Protein AF-A0A7W3WIR8-F1 (afdb_monomer_lite)

pLDDT: mean 95.12, std 5.31, range [66.69, 98.5]

Organism: NCBI:txid2213162

Secondary structure (DSSP, 8-state):
--HHHHHHHHTS-HHHHHHHHHTTSS-EEEETTEEEE-HHHHHHHHHHTSPPPPP---SHHHHHHTT-EEEEETTEEEEEE-GGGGSSEEEEE-TTS-EEEEEETTEE--HHHHHHHHTTEEEEEEETTTTEEEEEE-S---SSS-HHHHHHHHHHHHHHHHHT-

Foldseek 3Di:
DWLVVLCVVLVHDSVVVVVCCVVVQWDWDQDPNTTDTDPVSSVVSSVVPDPDQDDQQLAPVLLVVLPWDWDDDDNWTKTWDPLCQQAQWDFDADPVRQTPWIDHPNHTDDSVLSVLLVQQWPTWMQTRVVSDIDTDGGDGAHPVDGSVRSVVSSVVSSSVSSSVD

Sequence (165 aa):
MNTTLAAAKARRTVATIRHWCRLGAVAATKTGGRWVIDEASLNYRISLDKPAPKPVIYSTETMTAIGGNRWTKAGKDRVYLDWTAFVPLEISRYNTGNIASAAWNGEAIANRQAGLLLGSIDKVYFDAHTGKLHARFGYSESRVATRDEVWQTVVAGVRAAIAAL

Radius of gyration: 24.2 Å; chains: 1; bounding box: 41×30×73 Å

Structure (mmCIF, N/CA/C/O backbone):
data_AF-A0A7W3WIR8-F1
#
_entry.id   AF-A0A7W3WIR8-F1
#
loop_
_atom_site.group_PDB
_atom_site.id
_atom_site.type_symbol
_atom_site.label_atom_id
_atom_site.label_alt_id
_atom_site.label_comp_id
_atom_site.label_asym_id
_atom_site.label_entity_id
_atom_site.label_seq_id
_atom_site.pdbx_PDB_ins_code
_atom_site.Cartn_x
_atom_site.Cartn_y
_atom_site.Cartn_z
_atom_site.occupancy
_atom_site.B_iso_or_equiv
_atom_site.auth_seq_id
_atom_site.auth_comp_id
_atom_site.auth_asym_id
_atom_site.auth_atom_id
_atom_site.pdbx_PDB_model_num
ATOM 1 N N . MET A 1 1 ? -1.615 -8.635 35.099 1.00 93.31 1 MET A N 1
ATOM 2 C CA . MET A 1 1 ? -1.091 -7.242 35.147 1.00 93.31 1 MET A CA 1
ATOM 3 C C . MET A 1 1 ? -1.976 -6.326 36.002 1.00 93.31 1 MET A C 1
ATOM 5 O O . MET A 1 1 ? -3.116 -6.684 36.263 1.00 93.31 1 MET A O 1
ATOM 9 N N . ASN A 1 2 ? -1.485 -5.163 36.459 1.00 95.50 2 ASN A N 1
ATOM 10 C CA . ASN A 1 2 ? -2.294 -4.193 37.225 1.00 95.50 2 ASN A CA 1
ATOM 11 C C . ASN A 1 2 ? -3.091 -3.237 36.305 1.00 95.50 2 ASN A C 1
ATOM 13 O O . ASN A 1 2 ? -2.842 -3.171 35.101 1.00 95.50 2 ASN A O 1
ATOM 17 N N . THR A 1 3 ? -4.036 -2.471 36.865 1.00 95.75 3 THR A N 1
ATOM 18 C CA . THR A 1 3 ? -4.918 -1.579 36.082 1.00 95.75 3 THR A CA 1
ATOM 19 C C . THR A 1 3 ? -4.190 -0.459 35.344 1.00 95.75 3 THR A C 1
ATOM 21 O O . THR A 1 3 ? -4.672 -0.023 34.305 1.00 95.75 3 THR A O 1
ATOM 24 N N . THR A 1 4 ? -3.059 0.022 35.867 1.00 96.81 4 THR A N 1
ATOM 25 C CA . THR A 1 4 ? -2.279 1.106 35.248 1.00 96.81 4 THR A CA 1
ATOM 26 C C . THR A 1 4 ? -1.554 0.604 34.003 1.00 96.81 4 THR A C 1
ATOM 28 O O . THR A 1 4 ? -1.638 1.228 32.949 1.00 96.81 4 THR A O 1
ATOM 31 N N . LEU A 1 5 ? -0.922 -0.569 34.093 1.00 97.31 5 LEU A N 1
ATOM 32 C CA . LEU A 1 5 ? -0.282 -1.228 32.952 1.00 97.31 5 LEU A CA 1
ATOM 33 C C . LEU A 1 5 ? -1.308 -1.624 31.886 1.00 97.31 5 LEU A C 1
ATOM 35 O O . LEU A 1 5 ? -1.085 -1.387 30.703 1.00 97.31 5 LEU A O 1
ATOM 39 N N . ALA A 1 6 ? -2.461 -2.155 32.298 1.00 96.31 6 ALA A N 1
ATOM 40 C CA . ALA A 1 6 ? -3.544 -2.488 31.376 1.00 96.31 6 ALA A CA 1
ATOM 41 C C . ALA A 1 6 ? -4.095 -1.253 30.646 1.00 96.31 6 ALA A C 1
ATOM 43 O O . ALA A 1 6 ? -4.351 -1.309 29.446 1.00 96.31 6 ALA A O 1
ATOM 44 N N . ALA A 1 7 ? -4.245 -0.130 31.357 1.00 96.69 7 ALA A N 1
ATOM 45 C CA . ALA A 1 7 ? -4.687 1.139 30.786 1.00 96.69 7 ALA A CA 1
ATOM 46 C C . ALA A 1 7 ? -3.694 1.662 29.737 1.00 96.69 7 ALA A C 1
ATOM 48 O O . ALA A 1 7 ? -4.101 2.002 28.624 1.00 96.69 7 ALA A O 1
ATOM 49 N N . ALA A 1 8 ? -2.396 1.642 30.057 1.00 96.56 8 ALA A N 1
ATOM 50 C CA . ALA A 1 8 ? -1.337 2.007 29.121 1.00 96.56 8 ALA A CA 1
ATOM 51 C C . ALA A 1 8 ? -1.336 1.094 27.882 1.00 96.56 8 ALA A C 1
ATOM 53 O O . ALA A 1 8 ? -1.344 1.588 26.755 1.00 96.56 8 ALA A O 1
ATOM 54 N N . LYS A 1 9 ? -1.421 -0.230 28.079 1.00 95.50 9 LYS A N 1
ATOM 55 C CA . LYS A 1 9 ? -1.442 -1.219 26.991 1.00 95.50 9 LYS A CA 1
ATOM 56 C C . LYS A 1 9 ? -2.642 -1.042 26.058 1.00 95.50 9 LYS A C 1
ATOM 58 O O . LYS A 1 9 ? -2.488 -1.085 24.843 1.00 95.50 9 LYS A O 1
ATOM 63 N N . ALA A 1 10 ? -3.827 -0.811 26.619 1.00 93.62 10 ALA A N 1
ATOM 64 C CA . ALA A 1 10 ? -5.055 -0.632 25.850 1.00 93.62 10 ALA A CA 1
ATOM 65 C C . ALA A 1 10 ? -5.217 0.780 25.259 1.00 93.62 10 ALA A C 1
ATOM 67 O O . ALA A 1 10 ? -6.157 1.003 24.499 1.00 93.62 10 ALA A O 1
ATOM 68 N N . ARG A 1 11 ? -4.356 1.747 25.622 1.00 94.19 11 ARG A N 1
ATOM 69 C CA . ARG A 1 11 ? -4.559 3.186 25.354 1.00 94.19 11 ARG A CA 1
ATOM 70 C C . ARG A 1 11 ? -5.950 3.656 25.812 1.00 94.19 11 ARG A C 1
ATOM 72 O O . ARG A 1 11 ? -6.690 4.321 25.083 1.00 94.19 11 ARG A O 1
ATOM 79 N N . ARG A 1 12 ? -6.335 3.256 27.027 1.00 94.69 12 ARG A N 1
ATOM 80 C CA . ARG A 1 12 ? -7.623 3.578 27.666 1.00 94.69 12 ARG A CA 1
ATOM 81 C C . ARG A 1 12 ? -7.405 4.105 29.076 1.00 94.69 12 ARG A C 1
ATOM 83 O O . ARG A 1 12 ? -6.331 3.969 29.649 1.00 94.69 12 ARG A O 1
ATOM 90 N N . THR A 1 13 ? -8.448 4.684 29.662 1.00 97.25 13 THR A N 1
ATOM 91 C CA . THR A 1 13 ? -8.391 5.137 31.055 1.00 97.25 13 THR A CA 1
ATOM 92 C C . THR A 1 13 ? -8.457 3.957 32.026 1.00 97.25 13 THR A C 1
ATOM 94 O O . THR A 1 13 ? -9.072 2.923 31.750 1.00 97.25 13 THR A O 1
ATOM 97 N N . VAL A 1 14 ? -7.905 4.138 33.227 1.00 96.88 14 VAL A N 1
ATOM 98 C CA . VAL A 1 14 ? -8.041 3.169 34.329 1.00 96.88 14 VAL A CA 1
ATOM 99 C C . VAL A 1 14 ? -9.516 2.902 34.667 1.00 96.88 14 VAL A C 1
ATOM 101 O O . VAL A 1 14 ? -9.875 1.778 35.022 1.00 96.88 14 VAL A O 1
ATOM 104 N N . ALA A 1 15 ? -10.387 3.907 34.537 1.00 97.38 15 ALA A N 1
ATOM 105 C CA . ALA A 1 15 ? -11.821 3.756 34.768 1.00 97.38 15 ALA A CA 1
ATOM 106 C C . ALA A 1 15 ? -12.467 2.796 33.756 1.00 97.38 15 ALA A C 1
ATOM 108 O O . ALA A 1 15 ? -13.224 1.914 34.165 1.00 97.38 15 ALA A O 1
ATOM 109 N N . THR A 1 16 ? -12.105 2.903 32.474 1.00 96.44 16 THR A N 1
ATOM 110 C CA . THR A 1 16 ? -12.546 1.988 31.409 1.00 96.44 16 THR A CA 1
ATOM 111 C C . THR A 1 16 ? -12.121 0.552 31.703 1.00 96.44 16 THR A C 1
ATOM 113 O O . THR A 1 16 ? -12.951 -0.352 31.672 1.00 96.44 16 THR A O 1
ATOM 116 N N . ILE A 1 17 ? -10.858 0.341 32.085 1.00 97.00 17 ILE A N 1
ATOM 117 C CA . ILE A 1 17 ? -10.353 -0.993 32.441 1.00 97.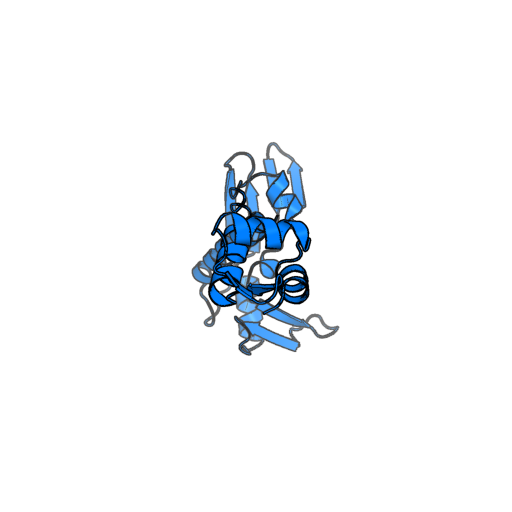00 17 ILE A CA 1
ATOM 118 C C . ILE A 1 17 ? -11.125 -1.580 33.629 1.00 97.00 17 ILE A C 1
ATOM 120 O O . ILE A 1 17 ? -11.562 -2.729 33.587 1.00 97.00 17 ILE A O 1
ATOM 124 N N . ARG A 1 18 ? -11.350 -0.787 34.684 1.00 96.69 18 ARG A N 1
ATOM 125 C CA . ARG A 1 18 ? -12.142 -1.217 35.849 1.00 96.69 18 ARG A CA 1
ATOM 126 C C . ARG A 1 18 ? -13.578 -1.551 35.464 1.00 96.69 18 ARG A C 1
ATOM 128 O O . ARG A 1 18 ? -14.143 -2.489 36.012 1.00 96.69 18 ARG A O 1
ATOM 135 N N . HIS A 1 19 ? -14.173 -0.783 34.558 1.00 97.31 19 HIS A N 1
ATOM 136 C CA . HIS A 1 19 ? -15.511 -1.051 34.052 1.00 97.31 19 HIS A CA 1
ATOM 137 C C . HIS A 1 19 ? -15.566 -2.384 33.292 1.00 97.31 19 HIS A C 1
ATOM 139 O O . HIS A 1 19 ? -16.430 -3.200 33.597 1.00 97.31 19 HIS A O 1
ATOM 145 N N . TRP A 1 20 ? -14.591 -2.672 32.423 1.00 96.19 20 TRP A N 1
ATOM 146 C CA . TRP A 1 20 ? -14.489 -3.971 31.746 1.00 96.19 20 TRP A CA 1
ATOM 147 C C . TRP A 1 20 ? -14.328 -5.146 32.713 1.00 96.19 20 TRP A C 1
ATOM 149 O O . TRP A 1 20 ? -14.986 -6.165 32.528 1.00 96.19 20 TRP A O 1
ATOM 159 N N . CYS A 1 21 ? -13.525 -4.991 33.770 1.00 95.88 21 CYS A N 1
ATOM 160 C CA . CYS A 1 21 ? -13.377 -6.023 34.802 1.00 95.88 21 CYS A CA 1
ATOM 161 C C . CYS A 1 21 ? -14.699 -6.274 35.550 1.00 95.88 21 CYS A C 1
ATOM 163 O O . CYS A 1 21 ? -15.042 -7.417 35.826 1.00 95.88 21 CYS A O 1
ATOM 165 N N . ARG A 1 22 ? -15.469 -5.217 35.865 1.00 96.31 22 ARG A N 1
ATOM 166 C CA . ARG A 1 22 ? -16.776 -5.351 36.540 1.00 96.31 22 ARG A CA 1
ATOM 167 C C . ARG A 1 22 ? -17.829 -6.029 35.665 1.00 96.31 22 ARG A C 1
ATOM 169 O O . ARG A 1 22 ? -18.647 -6.766 36.193 1.00 96.31 22 ARG A O 1
ATOM 176 N N . LEU A 1 23 ? -17.814 -5.760 34.361 1.00 95.56 23 LEU A N 1
ATOM 177 C CA . LEU A 1 23 ? -18.736 -6.366 33.397 1.00 95.56 23 LEU A CA 1
ATOM 178 C C . LEU A 1 23 ? -18.358 -7.805 33.010 1.00 95.56 23 LEU A C 1
ATOM 180 O O . LEU A 1 23 ? -19.111 -8.444 32.287 1.00 95.56 23 LEU A O 1
ATOM 184 N N . GLY A 1 24 ? -17.184 -8.299 33.421 1.00 94.81 24 GLY A N 1
ATOM 185 C CA . GLY A 1 24 ? -16.662 -9.591 32.965 1.00 94.81 24 GLY A CA 1
ATOM 186 C C . GLY A 1 24 ? -16.174 -9.590 31.510 1.00 94.81 24 GLY A C 1
ATOM 187 O O . GLY A 1 24 ? -15.887 -10.645 30.959 1.00 94.81 24 GLY A O 1
ATOM 188 N N . ALA A 1 25 ? -16.041 -8.415 30.884 1.00 94.50 25 ALA A N 1
ATOM 189 C CA . ALA A 1 25 ? -15.536 -8.281 29.516 1.00 94.50 25 ALA A CA 1
ATOM 190 C C . ALA A 1 25 ? -14.026 -8.560 29.406 1.00 94.50 25 ALA A C 1
ATOM 192 O O . ALA A 1 25 ? -13.520 -8.830 28.319 1.00 94.50 25 ALA A O 1
ATOM 193 N N . VAL A 1 26 ? -13.306 -8.453 30.526 1.00 96.50 26 VAL A N 1
ATOM 194 C CA . VAL A 1 26 ? -11.910 -8.870 30.672 1.00 96.50 26 VAL A CA 1
ATOM 195 C C . VAL A 1 26 ? -11.808 -9.708 31.938 1.00 96.50 26 VAL A C 1
ATOM 197 O O . VAL A 1 26 ? -12.239 -9.265 33.005 1.00 96.50 26 VAL A O 1
ATOM 200 N N . ALA A 1 27 ? -11.222 -10.897 31.824 1.00 96.75 27 ALA A N 1
ATOM 201 C CA . ALA A 1 27 ? -10.962 -11.773 32.952 1.00 96.75 27 ALA A CA 1
ATOM 202 C C . ALA A 1 27 ? -9.985 -11.092 33.921 1.00 96.75 27 ALA A C 1
ATOM 204 O O . ALA A 1 27 ? -8.896 -10.648 33.549 1.00 96.75 27 ALA A O 1
ATOM 205 N N . ALA A 1 28 ? -10.398 -10.970 35.177 1.00 96.38 28 ALA A N 1
ATOM 206 C CA . ALA A 1 28 ? -9.589 -10.374 36.224 1.00 96.38 28 ALA A CA 1
ATOM 207 C C . ALA A 1 28 ? -10.020 -10.901 37.592 1.00 96.38 28 ALA A C 1
ATOM 209 O O . ALA A 1 28 ? -11.208 -11.082 37.855 1.00 96.38 28 ALA A O 1
ATOM 210 N N . THR A 1 29 ? -9.053 -11.060 38.489 1.00 95.56 29 THR A N 1
ATOM 211 C CA . THR A 1 29 ? -9.288 -11.426 39.888 1.00 95.56 29 THR A CA 1
ATOM 212 C C . THR A 1 29 ? -9.111 -10.196 40.764 1.00 95.56 29 THR A C 1
ATOM 214 O O . THR A 1 29 ? -8.197 -9.394 40.559 1.00 95.56 29 THR A O 1
ATOM 217 N N . LYS A 1 30 ? -9.989 -10.012 41.751 1.00 92.88 30 LYS A N 1
ATOM 218 C CA . LYS A 1 30 ? -9.888 -8.900 42.697 1.00 92.88 30 LYS A CA 1
ATOM 219 C C . LYS A 1 30 ? -9.184 -9.368 43.969 1.00 92.88 30 LYS A C 1
ATOM 221 O O . LYS A 1 30 ? -9.741 -10.149 44.729 1.00 92.88 30 LYS A O 1
ATOM 226 N N . THR A 1 31 ? -7.982 -8.857 44.219 1.00 91.00 31 THR A N 1
ATOM 227 C CA . THR A 1 31 ? -7.141 -9.228 45.367 1.00 91.00 31 THR A CA 1
ATOM 228 C C . THR A 1 31 ? -6.801 -7.975 46.166 1.00 91.00 31 THR A C 1
ATOM 230 O O . THR A 1 31 ? -6.246 -7.021 45.619 1.00 91.00 31 THR A O 1
ATOM 233 N N . GLY A 1 32 ? -7.177 -7.929 47.449 1.00 87.12 32 GLY A N 1
ATOM 234 C CA . GLY A 1 32 ? -6.892 -6.778 48.322 1.00 87.12 32 GLY A CA 1
ATOM 235 C C . GLY A 1 32 ? -7.419 -5.441 47.777 1.00 87.12 32 GLY A C 1
ATOM 236 O O . GLY A 1 32 ? -6.726 -4.429 47.821 1.00 87.12 32 GLY A O 1
ATOM 237 N N . GLY A 1 33 ? -8.604 -5.446 47.154 1.00 86.88 33 GLY A N 1
ATOM 238 C CA . GLY A 1 33 ? -9.202 -4.253 46.536 1.00 86.88 33 GLY A CA 1
ATOM 239 C C . GLY A 1 33 ? -8.590 -3.832 45.191 1.00 86.88 33 GLY A C 1
ATOM 240 O O . GLY A 1 33 ? -9.086 -2.891 44.567 1.00 86.88 33 GLY A O 1
ATOM 241 N N . ARG A 1 34 ? -7.563 -4.535 44.699 1.00 90.75 34 ARG A N 1
ATOM 242 C CA . ARG A 1 34 ? -6.904 -4.279 43.411 1.00 90.75 34 ARG A CA 1
ATOM 243 C C . ARG A 1 34 ? -7.317 -5.326 42.380 1.00 90.75 34 ARG A C 1
ATOM 245 O O . ARG A 1 34 ? -7.558 -6.477 42.723 1.00 90.75 34 ARG A O 1
ATOM 252 N N . TRP A 1 35 ? -7.394 -4.928 41.114 1.00 94.69 35 TRP A N 1
ATOM 253 C CA . TRP A 1 35 ? -7.627 -5.863 40.013 1.00 94.69 35 TRP A CA 1
ATOM 254 C C . TRP A 1 35 ? -6.300 -6.427 39.508 1.00 94.69 35 TRP A C 1
ATOM 256 O O . TRP A 1 35 ? -5.397 -5.666 39.148 1.00 94.69 35 TRP A O 1
ATOM 266 N N . VAL A 1 36 ? -6.217 -7.752 39.459 1.00 96.06 36 VAL A N 1
ATOM 267 C CA . VAL A 1 36 ? -5.181 -8.522 38.776 1.00 96.06 36 VAL A CA 1
ATOM 268 C C . VAL A 1 36 ? -5.787 -9.010 37.466 1.00 96.06 36 VAL A C 1
ATOM 270 O O . VAL A 1 36 ? -6.663 -9.865 37.460 1.00 96.06 36 VAL A O 1
ATOM 273 N N . ILE A 1 37 ? -5.368 -8.398 36.366 1.00 97.12 37 ILE A N 1
ATOM 274 C CA . ILE A 1 37 ? -5.976 -8.551 35.041 1.00 97.12 37 ILE A CA 1
ATOM 275 C C . ILE A 1 37 ? -5.243 -9.637 34.260 1.00 97.12 37 ILE A C 1
ATOM 277 O O . ILE A 1 37 ? -4.007 -9.606 34.205 1.00 97.12 37 ILE A O 1
ATOM 281 N N . ASP A 1 38 ? -5.996 -10.542 33.641 1.00 97.38 38 ASP A N 1
ATOM 282 C CA . ASP A 1 38 ? -5.466 -11.527 32.706 1.00 97.38 38 ASP A CA 1
ATOM 283 C C . ASP A 1 38 ? -5.047 -10.858 31.389 1.00 97.38 38 ASP A C 1
ATOM 285 O O . ASP A 1 38 ? -5.777 -10.062 30.792 1.00 97.38 38 ASP A O 1
ATOM 289 N N . GLU A 1 39 ? -3.833 -11.158 30.942 1.00 96.56 39 GLU A N 1
ATOM 290 C CA . GLU A 1 39 ? -3.250 -10.500 29.778 1.00 96.56 39 GLU A CA 1
ATOM 291 C C . GLU A 1 39 ? -3.863 -10.974 28.460 1.00 96.56 39 GLU A C 1
ATOM 293 O O . GLU A 1 39 ? -4.088 -10.151 27.569 1.00 96.56 39 GLU A O 1
ATOM 298 N N . ALA A 1 40 ? -4.165 -12.267 28.334 1.00 96.56 40 ALA A N 1
ATOM 299 C CA . ALA A 1 40 ? -4.750 -12.825 27.121 1.00 96.56 40 ALA A CA 1
ATOM 300 C C . ALA A 1 40 ? -6.164 -12.275 26.893 1.00 96.56 40 ALA A C 1
ATOM 302 O O . ALA A 1 40 ? -6.487 -11.816 25.796 1.00 96.56 40 ALA A O 1
ATOM 303 N N . SER A 1 41 ? -6.974 -12.220 27.949 1.00 96.88 41 SER A N 1
ATOM 304 C CA . SER A 1 41 ? -8.317 -11.650 27.918 1.00 96.88 41 SER A CA 1
ATOM 305 C C . SER A 1 41 ? -8.304 -10.153 27.595 1.00 96.88 41 SER A C 1
ATOM 307 O O . SER A 1 41 ? -9.111 -9.683 26.789 1.00 96.88 41 SER A O 1
ATOM 309 N N . LEU A 1 42 ? -7.342 -9.395 28.140 1.00 96.38 42 LEU A N 1
ATOM 310 C CA . LEU A 1 42 ? -7.173 -7.987 27.781 1.00 96.38 42 LEU A CA 1
ATOM 311 C C . LEU A 1 42 ? -6.786 -7.819 26.304 1.00 96.38 42 LEU A C 1
ATOM 313 O O . LEU A 1 42 ? -7.368 -6.979 25.618 1.00 96.38 42 LEU A O 1
ATOM 317 N N . ASN A 1 43 ? -5.835 -8.613 25.801 1.00 95.25 43 ASN A N 1
ATOM 318 C CA . ASN A 1 43 ? -5.431 -8.578 24.392 1.00 95.25 43 ASN A CA 1
ATOM 319 C C . ASN A 1 43 ? -6.611 -8.899 23.469 1.00 95.25 43 ASN A C 1
ATOM 321 O O . ASN A 1 43 ? -6.809 -8.219 22.461 1.00 95.25 43 ASN A O 1
ATOM 325 N N . TYR A 1 44 ? -7.423 -9.890 23.841 1.00 94.38 44 TYR A N 1
ATOM 326 C CA . TYR A 1 44 ? -8.641 -10.227 23.118 1.00 94.38 44 TYR A CA 1
ATOM 327 C C . TYR A 1 44 ? -9.611 -9.040 23.082 1.00 94.38 44 TYR A C 1
ATOM 329 O O . TYR A 1 44 ? -10.041 -8.633 22.004 1.00 94.38 44 TYR A O 1
ATOM 337 N N . ARG A 1 45 ? -9.880 -8.394 24.222 1.00 94.31 45 ARG A N 1
ATOM 338 C CA . ARG A 1 45 ? -10.756 -7.214 24.267 1.00 94.31 45 ARG A CA 1
ATOM 339 C C . ARG A 1 45 ? -10.238 -6.059 23.407 1.00 94.31 45 ARG A C 1
ATOM 341 O O . ARG A 1 45 ? -11.032 -5.450 22.697 1.00 94.31 45 ARG A O 1
ATOM 348 N N . ILE A 1 46 ? -8.930 -5.788 23.434 1.00 93.12 46 ILE A N 1
ATOM 349 C CA . ILE A 1 46 ? -8.287 -4.773 22.579 1.00 93.12 46 ILE A CA 1
ATOM 350 C C . ILE A 1 46 ? -8.476 -5.117 21.097 1.00 93.12 46 ILE A C 1
ATOM 352 O O . ILE A 1 46 ? -8.712 -4.227 20.283 1.00 93.12 46 ILE A O 1
ATOM 356 N N . SER A 1 47 ? -8.404 -6.399 20.735 1.00 89.06 47 SER A N 1
ATOM 357 C CA . SER A 1 47 ? -8.586 -6.832 19.347 1.00 89.06 47 SER A CA 1
ATOM 358 C C . SER A 1 47 ? -9.999 -6.575 18.807 1.00 89.06 47 SER A C 1
ATOM 360 O O . SER A 1 47 ? -10.140 -6.338 17.610 1.00 89.06 47 SER A O 1
ATOM 362 N N . LEU A 1 48 ? -11.014 -6.561 19.682 1.00 88.00 48 LEU A N 1
ATOM 363 C CA . LEU A 1 48 ? -12.411 -6.270 19.333 1.00 88.00 48 LEU A CA 1
ATOM 364 C C . LEU A 1 48 ? -12.682 -4.777 19.110 1.00 88.00 48 LEU A C 1
ATOM 366 O O . LEU A 1 48 ? -13.618 -4.428 18.404 1.00 88.00 48 LEU A O 1
ATOM 370 N N . ASP A 1 49 ? -11.870 -3.897 19.698 1.00 79.19 49 ASP A N 1
ATOM 371 C CA . ASP A 1 49 ? -11.990 -2.436 19.565 1.00 79.19 49 ASP A CA 1
ATOM 372 C C . ASP A 1 49 ? -11.465 -1.918 18.204 1.00 79.19 49 ASP A C 1
ATOM 374 O O . ASP A 1 49 ? -11.378 -0.706 17.989 1.00 79.19 49 ASP A O 1
ATOM 378 N N . LYS A 1 50 ? -11.097 -2.812 17.274 1.00 69.06 50 LYS A N 1
ATOM 379 C CA . LYS A 1 50 ? -10.694 -2.424 15.919 1.00 69.06 50 LYS A CA 1
ATOM 380 C C . LYS A 1 50 ? -11.917 -1.861 15.182 1.00 69.06 50 LYS A C 1
ATOM 382 O O . LYS A 1 50 ? -12.921 -2.568 15.085 1.00 69.06 50 LYS A O 1
ATOM 387 N N . PRO A 1 51 ? -11.863 -0.620 14.659 1.00 66.69 51 PRO A N 1
ATOM 388 C CA . PRO A 1 51 ? -12.941 -0.114 13.822 1.00 66.69 51 PRO A CA 1
ATOM 389 C C . PRO A 1 51 ? -13.163 -1.085 12.663 1.00 66.69 51 PRO A C 1
ATOM 391 O O . PRO A 1 51 ? -12.200 -1.642 12.125 1.00 66.69 51 PRO A O 1
ATOM 394 N N . ALA A 1 52 ? -14.429 -1.306 12.302 1.00 69.19 52 ALA A N 1
ATOM 395 C CA . ALA A 1 52 ? -14.749 -2.082 11.115 1.00 69.19 52 ALA A CA 1
ATOM 396 C C . ALA A 1 52 ? -13.972 -1.496 9.923 1.00 69.19 52 ALA A C 1
ATOM 398 O O . ALA A 1 52 ? -13.893 -0.265 9.810 1.00 69.19 52 ALA A O 1
ATOM 399 N N . PRO A 1 53 ? -13.366 -2.337 9.067 1.00 67.88 53 PRO A N 1
ATOM 400 C CA . PRO A 1 53 ? -12.654 -1.838 7.902 1.00 67.88 53 PRO A CA 1
ATOM 401 C C . PRO A 1 53 ? -13.614 -0.981 7.078 1.00 67.88 53 PRO A C 1
ATOM 403 O O . PRO A 1 53 ? -14.742 -1.401 6.800 1.00 67.88 53 PRO A O 1
ATOM 406 N N . LYS A 1 54 ? -13.189 0.238 6.726 1.00 75.12 54 LYS A N 1
ATOM 407 C CA . LYS A 1 54 ? -13.993 1.096 5.854 1.00 75.12 54 LYS A CA 1
ATOM 408 C C . LYS A 1 54 ? -14.220 0.352 4.532 1.00 75.12 54 LYS A C 1
ATOM 410 O O . LYS A 1 54 ? -13.296 -0.308 4.047 1.00 75.12 54 LYS A O 1
ATOM 415 N N . PRO A 1 55 ? -15.431 0.413 3.952 1.00 82.94 55 PRO A N 1
ATOM 416 C CA . PRO A 1 55 ? -15.676 -0.221 2.668 1.00 82.94 55 PRO A CA 1
ATOM 417 C C . PRO A 1 55 ? -14.723 0.363 1.622 1.00 82.94 55 PRO A C 1
ATOM 419 O O . PRO A 1 55 ? -14.538 1.578 1.546 1.00 82.94 55 PRO A O 1
ATOM 422 N N . VAL A 1 56 ? -14.117 -0.507 0.812 1.00 89.94 56 VAL A N 1
ATOM 423 C CA . VAL A 1 56 ? -13.258 -0.079 -0.295 1.00 89.94 56 VAL A CA 1
ATOM 424 C C . VAL A 1 56 ? -14.151 0.478 -1.397 1.00 89.94 56 VAL A C 1
ATOM 426 O O . VAL A 1 56 ? -14.780 -0.274 -2.140 1.00 89.94 56 VAL A O 1
ATOM 429 N N . ILE A 1 57 ? -14.214 1.803 -1.486 1.00 93.19 57 ILE A N 1
ATOM 430 C CA . ILE A 1 57 ? -14.974 2.512 -2.514 1.00 93.19 57 ILE A CA 1
ATOM 431 C C . ILE A 1 57 ? -13.996 2.979 -3.589 1.00 93.19 57 ILE A C 1
ATOM 433 O O . ILE A 1 57 ? -13.061 3.728 -3.311 1.00 93.19 57 ILE A O 1
ATOM 437 N N . TYR A 1 58 ? -14.216 2.545 -4.827 1.00 94.69 58 TYR A N 1
ATOM 438 C CA . TYR A 1 58 ? -13.475 3.025 -5.989 1.00 94.69 58 TYR A CA 1
ATOM 439 C C . TYR A 1 58 ? -14.160 4.295 -6.511 1.00 94.69 58 TYR A C 1
ATOM 441 O O . TYR A 1 58 ? -15.196 4.212 -7.168 1.00 94.69 58 TYR A O 1
ATOM 449 N N . SER A 1 59 ? -13.609 5.467 -6.195 1.00 96.50 59 SER A N 1
ATOM 450 C CA . SER A 1 59 ? -14.112 6.760 -6.669 1.00 96.50 59 SER A CA 1
ATOM 451 C C . SER A 1 59 ? -12.968 7.707 -7.021 1.00 96.50 59 SER A C 1
ATOM 453 O O . SER A 1 59 ? -11.801 7.445 -6.728 1.00 96.50 59 SER A O 1
ATOM 455 N N . THR A 1 60 ? -13.288 8.836 -7.653 1.00 97.31 60 THR A N 1
ATOM 456 C CA . THR A 1 60 ? -12.296 9.876 -7.950 1.00 97.31 60 THR A CA 1
ATOM 457 C C . THR A 1 60 ? -11.632 10.414 -6.684 1.00 97.31 60 THR A C 1
ATOM 459 O O . THR A 1 60 ? -10.431 10.677 -6.686 1.00 97.31 60 THR A O 1
ATOM 462 N N . GLU A 1 61 ? -12.385 10.528 -5.593 1.00 97.38 61 GLU A N 1
ATOM 463 C CA . GLU A 1 61 ? -11.930 11.048 -4.303 1.00 97.38 61 GLU A CA 1
ATOM 464 C C . GLU A 1 61 ? -10.958 10.074 -3.640 1.00 97.38 61 GLU A C 1
ATOM 466 O O . GLU A 1 61 ? -9.869 10.484 -3.247 1.00 97.38 61 GLU A O 1
ATOM 471 N N . THR A 1 62 ? -11.303 8.782 -3.567 1.00 97.06 62 THR A N 1
ATOM 472 C CA . THR A 1 62 ? -10.422 7.780 -2.947 1.00 97.06 62 THR A CA 1
ATOM 473 C C . THR A 1 62 ? -9.144 7.582 -3.754 1.00 97.06 62 THR A C 1
ATOM 475 O O . THR A 1 62 ? -8.064 7.514 -3.174 1.00 97.06 62 THR A O 1
ATOM 478 N N . MET A 1 63 ? -9.232 7.589 -5.087 1.00 97.69 63 MET A N 1
ATOM 479 C CA . MET A 1 63 ? -8.061 7.492 -5.967 1.00 97.69 63 MET A CA 1
ATOM 480 C C . MET A 1 63 ? -7.140 8.708 -5.856 1.00 97.69 63 MET A C 1
ATOM 482 O O . MET A 1 63 ? -5.922 8.565 -5.899 1.00 97.69 63 MET A O 1
ATOM 486 N N . THR A 1 64 ? -7.705 9.905 -5.690 1.00 97.81 64 THR A N 1
ATOM 487 C CA . THR A 1 64 ? -6.913 11.121 -5.454 1.00 97.81 64 THR A CA 1
ATOM 488 C C . THR A 1 64 ? -6.279 11.087 -4.060 1.00 97.81 64 THR A C 1
ATOM 490 O O . THR A 1 64 ? -5.108 11.423 -3.909 1.00 97.81 64 THR A O 1
ATOM 493 N N . ALA A 1 65 ? -7.011 10.610 -3.047 1.00 97.31 65 ALA A N 1
ATOM 494 C CA . ALA A 1 65 ? -6.528 10.513 -1.670 1.00 97.31 65 ALA A CA 1
ATOM 495 C C . ALA A 1 65 ? -5.336 9.554 -1.506 1.00 97.31 65 ALA A C 1
ATOM 497 O O . ALA A 1 65 ? -4.457 9.823 -0.693 1.00 97.31 65 ALA A O 1
ATOM 498 N N . ILE A 1 66 ? -5.262 8.479 -2.299 1.00 97.06 66 ILE A N 1
ATOM 499 C CA . ILE A 1 66 ? -4.107 7.559 -2.311 1.00 97.06 66 ILE A CA 1
ATOM 500 C C . ILE A 1 66 ? -2.933 8.053 -3.184 1.00 97.06 66 ILE A C 1
ATOM 502 O O . ILE A 1 66 ? -2.009 7.287 -3.443 1.00 97.06 66 ILE A O 1
ATOM 506 N N . GLY A 1 67 ? -2.957 9.306 -3.655 1.00 96.44 67 GLY A N 1
ATOM 507 C CA . GLY A 1 67 ? -1.862 9.922 -4.420 1.00 96.44 67 GLY A CA 1
ATOM 508 C C . GLY A 1 67 ? -2.074 9.993 -5.935 1.00 96.44 67 GLY A C 1
ATOM 509 O O . GLY A 1 67 ? -1.135 10.271 -6.679 1.00 96.44 67 GLY A O 1
ATOM 510 N N . GLY A 1 68 ? -3.290 9.736 -6.419 1.00 97.56 68 GLY A N 1
ATOM 511 C CA . GLY A 1 68 ? -3.623 9.840 -7.834 1.00 97.56 68 GLY A CA 1
ATOM 512 C C . GLY A 1 68 ? -3.778 11.275 -8.341 1.00 97.56 68 GLY A C 1
ATOM 513 O O . GLY A 1 68 ? -4.238 12.166 -7.633 1.00 97.56 68 GLY A O 1
ATOM 514 N N . ASN A 1 69 ? -3.460 11.482 -9.619 1.00 98.06 69 ASN A N 1
ATOM 515 C CA . ASN A 1 69 ? -3.611 12.762 -10.306 1.00 98.06 69 ASN A CA 1
ATOM 516 C C . ASN A 1 69 ? -4.848 12.740 -11.209 1.00 98.06 69 ASN A C 1
ATOM 518 O O . ASN A 1 69 ? -4.882 12.025 -12.218 1.00 98.06 69 ASN A O 1
ATOM 522 N N . ARG A 1 70 ? -5.872 13.524 -10.854 1.00 97.62 70 ARG A N 1
ATOM 523 C CA . ARG A 1 70 ? -7.104 13.637 -11.644 1.00 97.62 70 ARG A CA 1
ATOM 524 C C . ARG A 1 70 ? -6.874 14.463 -12.908 1.00 97.62 70 ARG A C 1
ATOM 526 O O . ARG A 1 70 ? -6.297 15.545 -12.877 1.00 97.62 70 ARG A O 1
ATOM 533 N N . TRP A 1 71 ? -7.369 13.950 -14.023 1.00 97.69 71 TRP A N 1
ATOM 534 C CA . TRP A 1 71 ? -7.335 14.569 -15.335 1.00 97.69 71 TRP A CA 1
ATOM 535 C C . TRP A 1 71 ? -8.726 14.515 -15.955 1.00 97.69 71 TRP A C 1
ATOM 537 O O . TRP A 1 71 ? -9.315 13.441 -16.100 1.00 97.69 71 TRP A O 1
ATOM 547 N N . THR A 1 72 ? -9.220 15.676 -16.377 1.00 97.06 72 THR A N 1
ATOM 548 C CA . THR A 1 72 ? -10.551 15.809 -16.965 1.00 97.06 72 THR A CA 1
ATOM 549 C C . THR A 1 72 ? -10.454 16.637 -18.242 1.00 97.06 72 THR A C 1
ATOM 551 O O . THR A 1 72 ? -10.131 17.823 -18.200 1.00 97.06 72 THR A O 1
ATOM 554 N N . LYS A 1 73 ? -10.681 16.015 -19.405 1.00 95.69 73 LYS A N 1
ATOM 555 C CA . LYS A 1 73 ? -10.684 16.690 -20.718 1.00 95.69 73 LYS A CA 1
ATOM 556 C C . LYS A 1 73 ? -11.380 15.820 -21.765 1.00 95.69 73 LYS A C 1
ATOM 558 O O . LYS A 1 73 ? -11.359 14.597 -21.669 1.00 95.69 73 LYS A O 1
ATOM 563 N N . ALA A 1 74 ? -11.946 16.449 -22.800 1.00 93.62 74 ALA A N 1
ATOM 564 C CA . ALA A 1 74 ? -12.539 15.766 -23.959 1.00 93.62 74 ALA A CA 1
ATOM 565 C C . ALA A 1 74 ? -13.578 14.688 -23.574 1.00 93.62 74 ALA A C 1
ATOM 567 O O . ALA A 1 74 ? -13.556 13.578 -24.102 1.00 93.62 74 ALA A O 1
ATOM 568 N N . GLY A 1 75 ? -14.445 15.002 -22.604 1.00 92.25 75 GLY A N 1
ATOM 569 C CA . GLY A 1 75 ? -15.495 14.094 -22.123 1.00 92.25 75 GLY A CA 1
ATOM 570 C C . GLY A 1 75 ? -14.998 12.912 -21.284 1.00 92.25 75 GLY A C 1
ATOM 571 O O . GLY A 1 75 ? -15.772 12.008 -20.995 1.00 92.25 75 GLY A O 1
ATOM 572 N N . LYS A 1 76 ? -13.719 12.894 -20.897 1.00 94.75 76 LYS A N 1
ATOM 573 C CA . LYS A 1 76 ? -13.124 11.855 -20.051 1.00 94.75 76 LYS A CA 1
ATOM 574 C C . LYS A 1 76 ? -12.776 12.421 -18.685 1.00 94.75 76 LYS A C 1
ATOM 576 O O . LYS A 1 76 ? -12.291 13.549 -18.599 1.00 94.75 76 LYS A O 1
ATOM 581 N N . ASP A 1 77 ? -12.946 11.597 -17.660 1.00 97.38 77 ASP A N 1
ATOM 582 C CA . ASP A 1 77 ? -12.550 11.887 -16.286 1.00 97.38 77 ASP A CA 1
ATOM 583 C C . ASP A 1 77 ? -11.805 10.681 -15.708 1.00 97.38 77 ASP A C 1
ATOM 585 O O . ASP A 1 77 ? -12.355 9.582 -15.594 1.00 97.38 77 ASP A O 1
ATOM 589 N N . ARG A 1 78 ? -10.507 10.861 -15.449 1.00 98.19 78 ARG A N 1
ATOM 590 C CA . ARG A 1 78 ? -9.588 9.780 -15.081 1.00 98.19 78 ARG A CA 1
ATOM 591 C C . ARG A 1 78 ? -8.678 10.203 -13.948 1.00 98.19 78 ARG A C 1
ATOM 593 O O . ARG A 1 78 ? -8.238 11.344 -13.912 1.00 98.19 78 ARG A O 1
ATOM 600 N N . VAL A 1 79 ? -8.319 9.267 -13.082 1.00 98.50 79 VAL A N 1
ATOM 601 C CA . VAL A 1 79 ? -7.290 9.476 -12.059 1.00 98.50 79 VAL A CA 1
ATOM 602 C C . VAL A 1 79 ? -6.105 8.580 -12.378 1.00 98.50 79 VAL A C 1
ATOM 604 O O . VAL A 1 79 ? -6.227 7.361 -12.312 1.00 98.50 79 VAL A O 1
ATOM 607 N N . TYR A 1 80 ? -4.979 9.175 -12.768 1.00 98.38 80 TYR A N 1
ATOM 608 C CA . TYR A 1 80 ? -3.744 8.447 -13.061 1.00 98.38 80 TYR A CA 1
ATOM 609 C C . TYR A 1 80 ? -2.983 8.154 -11.772 1.00 98.38 80 TYR A C 1
ATOM 611 O O . TYR A 1 80 ? -2.841 9.034 -10.925 1.00 98.38 80 TYR A O 1
ATOM 619 N N . LEU A 1 81 ? -2.473 6.932 -11.647 1.00 98.19 81 LEU A N 1
ATOM 620 C CA . LEU A 1 81 ? -1.715 6.474 -10.488 1.00 98.19 81 LEU A CA 1
ATOM 621 C C . LEU A 1 81 ? -0.252 6.254 -10.875 1.00 98.19 81 LEU A C 1
ATOM 623 O O . LEU A 1 81 ? 0.028 5.664 -11.923 1.00 98.19 81 LEU A O 1
ATOM 627 N N . ASP A 1 82 ? 0.671 6.674 -10.007 1.00 97.25 82 ASP A N 1
ATOM 628 C CA . ASP A 1 82 ? 2.029 6.132 -10.027 1.00 97.25 82 ASP A CA 1
ATOM 629 C C . ASP A 1 82 ? 1.966 4.696 -9.504 1.00 97.25 82 ASP A C 1
ATOM 631 O O . ASP A 1 82 ? 1.974 4.437 -8.302 1.00 97.25 82 ASP A O 1
ATOM 635 N N . TRP A 1 83 ? 1.821 3.752 -10.430 1.00 96.31 83 TRP A N 1
ATOM 636 C CA . TRP A 1 83 ? 1.599 2.351 -10.095 1.00 96.31 83 TRP A CA 1
ATOM 637 C C . TRP A 1 83 ? 2.767 1.733 -9.320 1.00 96.31 83 TRP A C 1
ATOM 639 O O . TRP A 1 83 ? 2.557 0.765 -8.589 1.00 96.31 83 TRP A O 1
ATOM 649 N N . THR A 1 84 ? 3.975 2.297 -9.445 1.00 96.50 84 THR A N 1
ATOM 650 C CA . THR A 1 84 ? 5.172 1.780 -8.774 1.00 96.50 84 THR A CA 1
ATOM 651 C C . THR A 1 84 ? 5.085 1.922 -7.254 1.00 96.50 84 THR A C 1
ATOM 653 O O . THR A 1 84 ? 5.623 1.087 -6.537 1.00 96.50 84 THR A O 1
ATOM 656 N N . ALA A 1 85 ? 4.304 2.889 -6.759 1.00 96.38 85 ALA A N 1
ATOM 657 C CA . ALA A 1 85 ? 4.025 3.065 -5.335 1.00 96.38 85 ALA A CA 1
ATOM 658 C C . ALA A 1 85 ? 3.120 1.967 -4.737 1.00 96.38 85 ALA A C 1
ATOM 660 O O . ALA A 1 85 ? 3.015 1.852 -3.517 1.00 96.38 85 ALA A O 1
ATOM 661 N N . PHE A 1 86 ? 2.456 1.165 -5.577 1.00 97.25 86 PHE A N 1
ATOM 662 C CA . PHE A 1 86 ? 1.503 0.128 -5.159 1.00 97.25 86 PHE A CA 1
ATOM 663 C C . PHE A 1 86 ? 2.030 -1.294 -5.371 1.00 97.25 86 PHE A C 1
ATOM 665 O O . PHE A 1 86 ? 1.275 -2.258 -5.254 1.00 97.25 86 PHE A O 1
ATOM 672 N N . VAL A 1 87 ? 3.313 -1.439 -5.698 1.00 97.12 87 VAL A N 1
ATOM 673 C CA . VAL A 1 87 ? 3.971 -2.733 -5.892 1.00 97.12 87 VAL A CA 1
ATOM 674 C C . VAL A 1 87 ? 5.213 -2.820 -5.005 1.00 97.12 87 VAL A C 1
ATOM 676 O O . VAL A 1 87 ? 5.778 -1.795 -4.635 1.00 97.12 87 VAL A O 1
ATOM 679 N N . PRO A 1 88 ? 5.689 -4.029 -4.678 1.00 96.19 88 PRO A N 1
ATOM 680 C CA . PRO A 1 88 ? 6.851 -4.234 -3.825 1.00 96.19 88 PRO A CA 1
ATOM 681 C C . PRO A 1 88 ? 8.159 -4.100 -4.624 1.00 96.19 88 PRO A C 1
ATOM 683 O O . PRO A 1 88 ? 9.054 -4.931 -4.484 1.00 96.19 88 PRO A O 1
ATOM 686 N N . LEU A 1 89 ? 8.245 -3.100 -5.510 1.00 97.44 89 LEU A N 1
ATOM 687 C CA . LEU A 1 89 ? 9.438 -2.787 -6.292 1.00 97.44 89 LEU A CA 1
ATOM 688 C C . LEU A 1 89 ? 10.171 -1.622 -5.641 1.00 97.44 89 LEU A C 1
ATOM 690 O O . LEU A 1 89 ? 9.707 -0.486 -5.672 1.00 97.44 89 LEU A O 1
ATOM 694 N N . GLU A 1 90 ? 11.361 -1.893 -5.134 1.00 97.50 90 GLU A N 1
ATOM 695 C CA . GLU A 1 90 ? 12.251 -0.868 -4.611 1.00 97.50 90 GLU A CA 1
ATOM 696 C C . GLU A 1 90 ? 13.384 -0.657 -5.607 1.00 97.50 90 GLU A C 1
ATOM 698 O O . GLU A 1 90 ? 14.021 -1.617 -6.040 1.00 97.50 90 GLU A O 1
ATOM 703 N N . ILE A 1 91 ? 13.640 0.595 -5.989 1.00 97.50 91 ILE A N 1
ATOM 704 C CA . ILE A 1 91 ? 14.761 0.948 -6.862 1.00 97.50 91 ILE A CA 1
ATOM 705 C C . ILE A 1 91 ? 15.519 2.143 -6.299 1.00 97.50 91 ILE A C 1
ATOM 707 O O . ILE A 1 91 ? 14.929 3.100 -5.803 1.00 97.50 91 ILE A O 1
ATOM 711 N N . SER A 1 92 ? 16.835 2.125 -6.465 1.00 97.31 92 SER A N 1
ATOM 712 C CA . SER A 1 92 ? 17.666 3.323 -6.370 1.00 97.31 92 SER A CA 1
ATOM 713 C C . SER A 1 92 ? 18.249 3.644 -7.744 1.00 97.31 92 SER A C 1
ATOM 715 O O . SER A 1 92 ? 18.372 2.768 -8.607 1.00 97.31 92 SER A O 1
ATOM 717 N N . ARG A 1 93 ? 18.590 4.910 -7.986 1.00 97.25 93 ARG A N 1
ATOM 718 C CA . ARG A 1 93 ? 19.167 5.359 -9.258 1.00 97.25 93 ARG A CA 1
ATOM 719 C C . ARG A 1 93 ? 20.449 6.139 -9.021 1.00 97.25 93 ARG A C 1
ATOM 721 O O . ARG A 1 93 ? 20.569 6.865 -8.040 1.00 97.25 93 ARG A O 1
ATOM 728 N N . TYR A 1 94 ? 21.379 6.015 -9.957 1.00 95.62 94 TYR A N 1
ATOM 729 C CA . TYR A 1 94 ? 22.485 6.953 -10.087 1.00 95.62 94 TYR A CA 1
ATOM 730 C C . TYR A 1 94 ? 21.972 8.310 -10.586 1.00 95.62 94 TYR A C 1
ATOM 732 O O . TYR A 1 94 ? 20.908 8.396 -11.201 1.00 95.62 94 TYR A O 1
ATOM 740 N N . ASN A 1 95 ? 22.787 9.356 -10.442 1.00 94.69 95 ASN A N 1
ATOM 741 C CA . ASN A 1 95 ? 22.495 10.692 -10.986 1.00 94.69 95 ASN A CA 1
ATOM 742 C C . ASN A 1 95 ? 22.357 10.711 -12.522 1.00 94.69 95 ASN A C 1
ATOM 744 O O . ASN A 1 95 ? 21.843 11.667 -13.088 1.00 94.69 95 ASN A O 1
ATOM 748 N N . THR A 1 96 ? 22.790 9.646 -13.200 1.00 94.62 96 THR A N 1
ATOM 749 C CA . THR A 1 96 ? 22.610 9.438 -14.644 1.00 94.62 96 THR A CA 1
ATOM 750 C C . THR A 1 96 ? 21.241 8.853 -15.011 1.00 94.62 96 THR A C 1
ATOM 752 O O . THR A 1 96 ? 20.962 8.649 -16.187 1.00 94.62 96 THR A O 1
ATOM 755 N N . GLY A 1 97 ? 20.392 8.535 -14.027 1.00 91.88 97 GLY A N 1
ATOM 756 C CA . GLY A 1 97 ? 19.079 7.910 -14.222 1.00 91.88 97 GLY A CA 1
ATOM 757 C C . GLY A 1 97 ? 19.109 6.380 -14.315 1.00 91.88 97 GLY A C 1
ATOM 758 O O . GLY A 1 97 ? 18.057 5.741 -14.201 1.00 91.88 97 GLY A O 1
ATOM 759 N N . ASN A 1 98 ? 20.293 5.774 -14.453 1.00 95.06 98 ASN A N 1
ATOM 760 C CA . ASN A 1 98 ? 20.462 4.320 -14.447 1.00 95.06 98 ASN A CA 1
ATOM 761 C C . ASN A 1 98 ? 20.107 3.723 -13.079 1.00 95.06 98 ASN A C 1
ATOM 763 O O . ASN A 1 98 ? 20.445 4.295 -12.044 1.00 95.06 98 ASN A O 1
ATOM 767 N N . ILE A 1 99 ? 19.457 2.556 -13.076 1.00 97.56 99 ILE A N 1
ATOM 768 C CA . ILE A 1 99 ? 19.130 1.817 -11.847 1.00 97.56 99 ILE A CA 1
ATOM 769 C C . ILE A 1 99 ? 20.438 1.348 -11.196 1.00 97.56 99 ILE A C 1
ATOM 771 O O . ILE A 1 99 ? 21.242 0.675 -11.846 1.00 97.56 99 ILE A O 1
ATOM 775 N N . ALA A 1 100 ? 20.636 1.718 -9.931 1.00 97.44 100 ALA A N 1
ATOM 776 C CA . ALA A 1 100 ? 21.813 1.390 -9.130 1.00 97.44 100 ALA A CA 1
ATOM 777 C C . ALA A 1 100 ? 21.596 0.117 -8.302 1.00 97.44 100 ALA A C 1
ATOM 779 O O .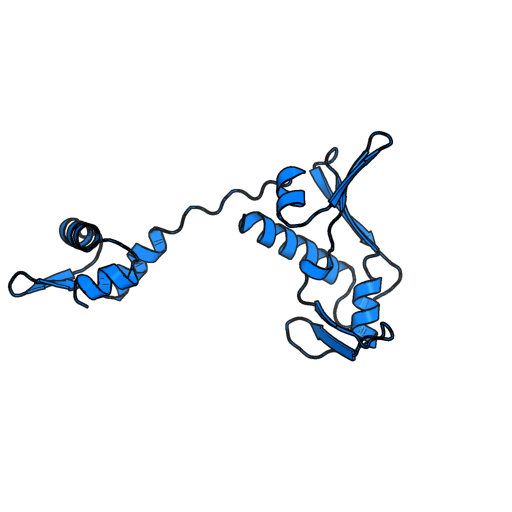 ALA A 1 100 ? 22.449 -0.767 -8.299 1.00 97.44 100 ALA A O 1
ATOM 780 N N . SER A 1 101 ? 20.420 -0.032 -7.698 1.00 97.56 101 SER A N 1
ATOM 781 C CA . SER A 1 101 ? 19.974 -1.267 -7.052 1.00 97.56 101 SER A CA 1
ATOM 782 C C . SER A 1 101 ? 18.482 -1.473 -7.271 1.00 97.56 101 SER A C 1
ATOM 784 O O . SER A 1 101 ? 17.747 -0.509 -7.506 1.00 97.56 101 SER A O 1
ATOM 786 N N . ALA A 1 102 ? 18.041 -2.726 -7.190 1.00 98.19 102 ALA A N 1
ATOM 787 C CA . ALA A 1 102 ? 16.632 -3.064 -7.224 1.00 98.19 102 ALA A CA 1
ATOM 788 C C . ALA A 1 102 ? 16.308 -4.271 -6.341 1.00 98.19 102 ALA A C 1
ATOM 790 O O . ALA A 1 102 ? 17.089 -5.224 -6.272 1.00 98.19 102 ALA A O 1
ATOM 791 N N . ALA A 1 103 ? 15.130 -4.245 -5.726 1.00 98.25 103 ALA A N 1
ATOM 792 C CA . ALA A 1 103 ? 14.560 -5.368 -5.003 1.00 98.25 103 ALA A CA 1
ATOM 793 C C . ALA A 1 103 ? 13.082 -5.556 -5.364 1.00 98.25 103 ALA A C 1
ATOM 795 O O . ALA A 1 103 ? 12.370 -4.588 -5.633 1.00 98.25 103 ALA A O 1
ATOM 796 N N . TRP A 1 104 ? 12.629 -6.807 -5.378 1.00 97.56 104 TRP A N 1
ATOM 797 C CA . TRP A 1 104 ? 11.225 -7.177 -5.530 1.00 97.56 104 TRP A CA 1
ATOM 798 C C . TRP A 1 104 ? 10.823 -8.044 -4.342 1.00 97.56 104 TRP A C 1
ATOM 800 O O . TRP A 1 104 ? 11.501 -9.026 -4.058 1.00 97.56 104 TRP A O 1
ATOM 810 N N . ASN A 1 105 ? 9.760 -7.677 -3.620 1.00 96.06 105 ASN A N 1
ATOM 811 C CA . ASN A 1 105 ? 9.395 -8.323 -2.346 1.00 96.06 105 ASN A CA 1
ATOM 812 C C . ASN A 1 105 ? 10.539 -8.328 -1.308 1.00 96.06 105 ASN A C 1
ATOM 814 O O . ASN A 1 105 ? 10.664 -9.257 -0.516 1.00 96.06 105 ASN A O 1
ATOM 818 N N . GLY A 1 106 ? 11.393 -7.300 -1.322 1.00 96.75 106 GLY A N 1
ATOM 819 C CA . GLY A 1 106 ? 12.565 -7.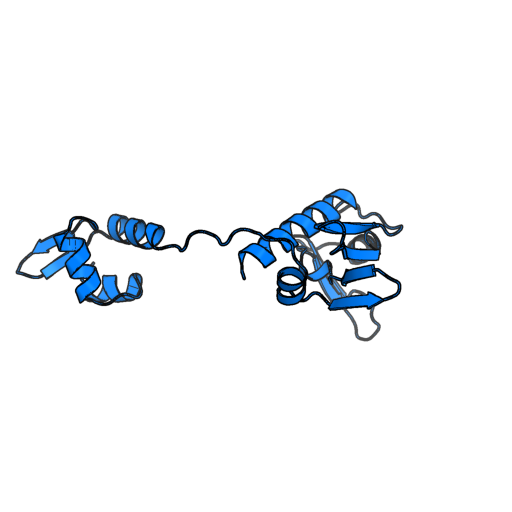212 -0.444 1.00 96.75 106 GLY A CA 1
ATOM 820 C C . GLY A 1 106 ? 13.749 -8.097 -0.858 1.00 96.75 106 GLY A C 1
ATOM 821 O O . GLY A 1 106 ? 14.811 -8.009 -0.246 1.00 96.75 106 GLY A O 1
ATOM 822 N N . GLU A 1 107 ? 13.620 -8.908 -1.912 1.00 97.56 107 GLU A N 1
ATOM 823 C CA . GLU A 1 107 ? 14.717 -9.712 -2.450 1.00 97.56 107 GLU A CA 1
ATOM 824 C C . GLU A 1 107 ? 15.448 -8.967 -3.564 1.00 97.56 107 GLU A C 1
ATOM 826 O O . GLU A 1 107 ? 14.828 -8.411 -4.473 1.00 97.56 107 GLU A O 1
ATOM 831 N N . ALA A 1 108 ? 16.781 -8.970 -3.520 1.00 98.31 108 ALA A N 1
ATOM 832 C CA . ALA A 1 108 ? 17.595 -8.309 -4.532 1.00 98.31 108 ALA A CA 1
ATOM 833 C C . ALA A 1 108 ? 17.376 -8.939 -5.919 1.00 98.31 108 ALA A C 1
ATOM 835 O O . ALA A 1 108 ? 17.532 -10.146 -6.105 1.00 98.31 108 ALA A O 1
ATOM 836 N N . ILE A 1 109 ? 17.078 -8.102 -6.915 1.00 98.44 109 ILE A N 1
ATOM 837 C CA . ILE A 1 109 ? 16.921 -8.516 -8.313 1.00 98.44 109 ILE A CA 1
ATOM 838 C C . ILE A 1 109 ? 17.927 -7.799 -9.209 1.00 98.44 109 ILE A C 1
ATOM 840 O O . ILE A 1 109 ? 18.425 -6.718 -8.906 1.00 98.44 109 ILE A O 1
ATOM 844 N N . ALA A 1 110 ? 18.210 -8.381 -10.374 1.00 98.06 110 ALA A N 1
ATOM 845 C CA . ALA A 1 110 ? 19.060 -7.722 -11.358 1.00 98.06 110 ALA A CA 1
ATOM 846 C C . ALA A 1 110 ? 18.412 -6.418 -11.864 1.00 98.06 110 ALA A C 1
ATOM 848 O O . ALA A 1 110 ? 17.252 -6.423 -12.280 1.00 98.06 110 ALA A O 1
ATOM 849 N N . ASN A 1 111 ? 19.187 -5.332 -11.953 1.00 98.06 111 ASN A N 1
ATOM 850 C CA . ASN A 1 111 ? 18.707 -4.011 -12.392 1.00 98.06 111 ASN A CA 1
ATOM 851 C C . ASN A 1 111 ? 18.003 -4.049 -13.764 1.00 98.06 111 ASN A C 1
ATOM 853 O O . ASN A 1 111 ? 17.011 -3.355 -13.982 1.00 98.06 111 ASN A O 1
ATOM 857 N N . ARG A 1 112 ? 18.453 -4.921 -14.682 1.00 97.56 112 ARG A N 1
ATOM 85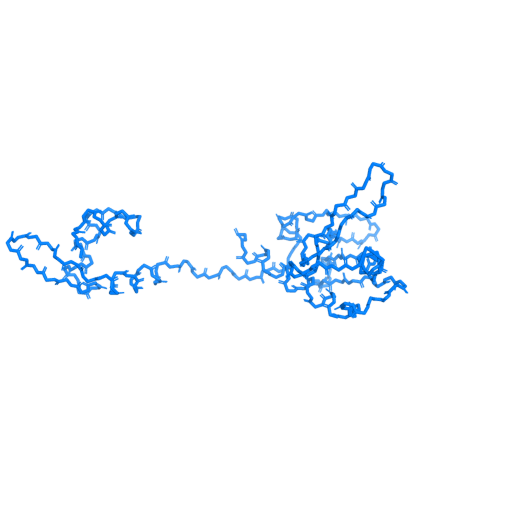8 C CA . ARG A 1 112 ? 17.775 -5.152 -15.972 1.00 97.56 112 ARG A CA 1
ATOM 859 C C . ARG A 1 112 ? 16.345 -5.676 -15.796 1.00 97.56 112 ARG A C 1
ATOM 861 O O . ARG A 1 112 ? 15.466 -5.276 -16.548 1.00 97.56 112 ARG A O 1
ATOM 868 N N . GLN A 1 113 ? 16.106 -6.564 -14.830 1.00 98.25 113 GLN A N 1
ATOM 869 C CA . GLN A 1 113 ? 14.766 -7.096 -14.558 1.00 98.25 113 GLN A CA 1
ATOM 870 C C . GLN A 1 113 ? 13.853 -6.024 -13.965 1.00 98.25 113 GLN A C 1
ATOM 872 O O . GLN A 1 113 ? 12.701 -5.933 -14.370 1.00 98.25 113 GLN A O 1
ATOM 877 N N . ALA A 1 114 ? 14.377 -5.151 -13.102 1.00 97.94 114 ALA A N 1
ATOM 878 C CA . ALA A 1 114 ? 13.633 -3.987 -12.624 1.00 97.94 114 ALA A CA 1
ATOM 879 C C . ALA A 1 114 ? 13.235 -3.047 -13.773 1.00 97.94 114 ALA A C 1
ATOM 881 O O . ALA A 1 114 ? 12.088 -2.619 -13.850 1.00 97.94 114 ALA A O 1
ATOM 882 N N . GLY A 1 115 ? 14.140 -2.791 -14.724 1.00 97.56 115 GLY A N 1
ATOM 883 C CA . GLY A 1 115 ? 13.815 -2.035 -15.937 1.00 97.56 115 GLY A CA 1
ATOM 884 C C . GLY A 1 115 ? 12.702 -2.678 -16.776 1.00 97.56 115 GLY A C 1
ATOM 885 O O . GLY A 1 115 ? 11.831 -1.975 -17.285 1.00 97.56 115 GLY A O 1
ATOM 886 N N . LEU A 1 116 ? 12.686 -4.011 -16.883 1.00 98.00 116 LEU A N 1
ATOM 887 C CA . LEU A 1 116 ? 11.620 -4.742 -17.577 1.00 98.00 116 LEU A CA 1
ATOM 888 C C . LEU A 1 116 ? 10.284 -4.679 -16.827 1.00 98.00 116 LEU A C 1
ATOM 890 O O . LEU A 1 116 ? 9.258 -4.488 -17.471 1.00 98.00 116 LEU A O 1
ATOM 894 N N . LEU A 1 117 ? 10.296 -4.771 -15.492 1.00 97.94 117 LEU A N 1
ATOM 895 C CA . LEU A 1 117 ? 9.103 -4.573 -14.662 1.00 97.94 117 LEU A CA 1
ATOM 896 C C . LEU A 1 117 ? 8.529 -3.167 -14.872 1.00 97.94 117 LEU A C 1
ATOM 898 O O . LEU A 1 117 ? 7.350 -3.035 -15.186 1.00 97.94 117 LEU A O 1
ATOM 902 N N . LEU A 1 118 ? 9.369 -2.129 -14.801 1.00 96.94 118 LEU A N 1
ATOM 903 C CA . LEU A 1 118 ? 8.959 -0.743 -15.049 1.00 96.94 118 LEU A CA 1
ATOM 904 C C . LEU A 1 118 ? 8.376 -0.541 -16.456 1.00 96.94 118 LEU A C 1
ATOM 906 O O . LEU A 1 118 ? 7.445 0.233 -16.628 1.00 96.94 118 LEU A O 1
ATOM 910 N N . GLY A 1 119 ? 8.907 -1.243 -17.460 1.00 96.56 119 GLY A N 1
ATOM 911 C CA . GLY A 1 119 ? 8.410 -1.185 -18.837 1.00 96.56 119 GLY A CA 1
ATOM 912 C C . GLY A 1 119 ? 7.212 -2.094 -19.136 1.00 96.56 119 GLY A C 1
ATOM 913 O O . GLY A 1 119 ? 6.727 -2.083 -20.268 1.00 96.56 119 GLY A O 1
ATOM 914 N N . SER A 1 120 ? 6.763 -2.915 -18.179 1.00 97.19 120 SER A N 1
ATOM 915 C CA . SER A 1 120 ? 5.656 -3.863 -18.384 1.00 97.19 120 SER A CA 1
ATOM 916 C C . SER A 1 120 ? 4.284 -3.185 -18.347 1.00 97.19 120 SER A C 1
ATOM 918 O O . SER A 1 120 ? 3.350 -3.627 -19.017 1.00 97.19 120 SER A O 1
ATOM 920 N N . ILE A 1 121 ? 4.173 -2.057 -17.638 1.00 97.69 121 ILE A N 1
ATOM 921 C CA . ILE A 1 121 ? 2.971 -1.226 -17.552 1.00 97.69 121 ILE A CA 1
ATOM 922 C C . ILE A 1 121 ? 3.348 0.215 -17.908 1.00 97.69 121 ILE A C 1
ATOM 924 O O . ILE A 1 121 ? 4.144 0.844 -17.219 1.00 97.69 121 ILE A O 1
ATOM 928 N N . ASP A 1 122 ? 2.746 0.750 -18.973 1.00 96.94 122 ASP A N 1
ATOM 929 C CA . ASP A 1 122 ? 2.909 2.149 -19.393 1.00 96.94 122 ASP A CA 1
ATOM 930 C C . ASP A 1 122 ? 2.188 3.079 -18.409 1.00 96.94 122 ASP A C 1
ATOM 932 O O . ASP A 1 122 ? 2.761 4.040 -17.901 1.00 96.94 122 ASP A O 1
ATOM 936 N N . LYS A 1 123 ? 0.902 2.808 -18.139 1.00 96.81 123 LYS A N 1
ATOM 937 C CA . LYS A 1 123 ? 0.043 3.686 -17.325 1.00 96.81 123 LYS A CA 1
ATOM 938 C C . LYS A 1 123 ? -1.024 2.898 -16.584 1.00 96.81 123 LYS A C 1
ATOM 940 O O . LYS A 1 123 ? -1.606 1.976 -17.150 1.00 96.81 123 LYS A O 1
ATOM 945 N N . VAL A 1 124 ? -1.358 3.352 -15.378 1.00 98.25 124 VAL A N 1
ATOM 946 C CA . VAL A 1 124 ? -2.519 2.889 -14.608 1.00 98.25 124 VAL A CA 1
ATOM 947 C C . VAL A 1 124 ? -3.431 4.071 -14.334 1.00 98.25 124 VAL A C 1
ATOM 949 O O . VAL A 1 124 ? -2.966 5.151 -13.967 1.00 98.25 124 VAL A O 1
ATOM 952 N N . TYR A 1 125 ? -4.729 3.885 -14.546 1.00 98.38 125 TYR A N 1
ATOM 953 C CA . TYR A 1 125 ? -5.716 4.917 -14.269 1.00 98.38 125 TYR A CA 1
ATOM 954 C C . TYR A 1 125 ? -7.062 4.337 -13.851 1.00 98.38 125 TYR A C 1
ATOM 956 O O . TYR A 1 125 ? -7.510 3.317 -14.367 1.00 98.38 125 TYR A O 1
ATOM 964 N N . PHE A 1 126 ? -7.735 5.028 -12.941 1.00 98.44 126 PHE A N 1
ATOM 965 C CA . PHE A 1 126 ? -9.154 4.841 -12.680 1.00 98.44 126 PHE A CA 1
ATOM 966 C C . PHE A 1 126 ? -9.961 5.683 -13.668 1.00 98.44 126 PHE A C 1
ATOM 968 O O . PHE A 1 126 ? -9.632 6.848 -13.887 1.00 98.44 126 PHE A O 1
ATOM 975 N N . ASP A 1 127 ? -11.000 5.113 -14.274 1.00 97.75 127 ASP A N 1
ATOM 976 C CA . ASP A 1 127 ? -11.905 5.830 -15.175 1.00 97.75 127 ASP A CA 1
ATOM 977 C C . ASP A 1 127 ? -13.260 6.034 -14.486 1.00 97.75 127 ASP A C 1
ATOM 979 O O . ASP A 1 127 ? -13.979 5.066 -14.222 1.00 97.75 127 ASP A O 1
ATOM 983 N N . ALA A 1 128 ? -13.595 7.295 -14.193 1.00 96.56 128 ALA A N 1
ATOM 984 C CA . ALA A 1 128 ? -14.750 7.660 -13.375 1.00 96.56 128 ALA A CA 1
ATOM 985 C C . ALA A 1 128 ? -16.088 7.289 -14.025 1.00 96.56 128 ALA A C 1
ATOM 987 O O . ALA A 1 128 ? -17.057 7.027 -13.319 1.00 96.56 128 ALA A O 1
ATOM 988 N N . HIS A 1 129 ? -16.140 7.221 -15.359 1.00 93.88 129 HIS A N 1
ATOM 989 C CA . HIS A 1 129 ? -17.355 6.839 -16.072 1.00 93.88 129 HIS A CA 1
ATOM 990 C C . HIS A 1 129 ? -17.636 5.340 -15.939 1.00 93.88 129 HIS A C 1
ATOM 992 O O . HIS A 1 129 ? -18.777 4.929 -15.750 1.00 93.88 129 HIS A O 1
ATOM 998 N N . THR A 1 130 ? -16.589 4.514 -16.026 1.00 95.25 130 THR A N 1
ATOM 999 C CA . THR A 1 130 ? -16.734 3.051 -15.931 1.00 95.25 130 THR A CA 1
ATOM 1000 C C . THR A 1 130 ? -16.669 2.518 -14.502 1.00 95.25 130 THR A C 1
ATOM 1002 O O . THR A 1 130 ? -17.068 1.378 -14.270 1.00 95.25 130 THR A O 1
ATOM 1005 N N . GLY A 1 131 ? -16.126 3.297 -13.561 1.00 95.06 131 GLY A N 1
ATOM 1006 C CA . GLY A 1 131 ? -15.869 2.861 -12.188 1.00 95.06 131 GLY A CA 1
ATOM 1007 C C . GLY A 1 131 ? -14.782 1.785 -12.081 1.00 95.06 131 GLY A C 1
ATOM 1008 O O . GLY A 1 131 ? -14.737 1.054 -11.094 1.00 95.06 131 GLY A O 1
ATOM 1009 N N . LYS A 1 132 ? -13.922 1.643 -13.098 1.00 96.25 132 LYS A N 1
ATOM 1010 C CA . LYS A 1 132 ? -12.923 0.568 -13.189 1.00 96.25 132 LYS A CA 1
ATOM 1011 C C . LYS A 1 132 ? -11.503 1.111 -13.178 1.00 96.25 132 LYS A C 1
ATOM 1013 O O . LYS A 1 132 ? -11.223 2.191 -13.701 1.00 96.25 132 LYS A O 1
ATOM 1018 N N . LEU A 1 133 ? -10.605 0.311 -12.609 1.00 97.44 133 LEU A N 1
ATOM 1019 C CA . LEU A 1 133 ? -9.166 0.499 -12.727 1.00 97.44 133 LEU A CA 1
ATOM 1020 C C . LEU A 1 133 ? -8.683 -0.155 -14.026 1.00 97.44 133 LEU A C 1
ATOM 1022 O O . LEU A 1 133 ? -9.020 -1.303 -14.312 1.00 97.44 133 LEU A O 1
ATOM 1026 N N . HIS A 1 134 ? -7.891 0.577 -14.799 1.00 97.44 134 HIS A N 1
ATOM 1027 C CA . HIS A 1 134 ? -7.348 0.152 -16.082 1.00 97.44 134 HIS A CA 1
ATOM 1028 C C . HIS A 1 134 ? -5.828 0.227 -16.056 1.00 97.44 134 HIS A C 1
ATOM 1030 O O . HIS A 1 134 ? -5.254 1.164 -15.498 1.00 97.44 134 HIS A O 1
ATOM 1036 N N . ALA A 1 135 ? -5.188 -0.715 -16.741 1.00 96.88 135 ALA A N 1
ATOM 1037 C CA . ALA A 1 135 ? -3.780 -0.642 -17.088 1.00 96.88 135 ALA A CA 1
ATOM 1038 C C . ALA A 1 135 ? -3.627 -0.592 -18.606 1.00 96.88 135 ALA A C 1
ATOM 1040 O O . ALA A 1 135 ? -4.344 -1.262 -19.350 1.00 96.88 135 ALA A O 1
ATOM 1041 N N . ARG A 1 136 ? -2.656 0.189 -19.069 1.00 97.44 136 ARG A N 1
ATOM 1042 C CA . ARG A 1 136 ? -2.090 0.040 -20.403 1.00 97.44 136 ARG A CA 1
ATOM 1043 C C . ARG A 1 136 ? -0.769 -0.694 -20.261 1.00 97.44 136 ARG A C 1
ATOM 1045 O O . ARG A 1 136 ? 0.165 -0.148 -19.677 1.00 97.44 136 ARG A O 1
ATOM 1052 N N . PHE A 1 137 ? -0.694 -1.905 -20.798 1.00 96.75 137 PHE A N 1
ATOM 1053 C CA . PHE A 1 137 ? 0.556 -2.653 -20.819 1.00 96.75 137 PHE A CA 1
ATOM 1054 C C . PHE A 1 137 ? 1.574 -2.003 -21.755 1.00 96.75 137 PHE A C 1
ATOM 1056 O O . PHE A 1 137 ? 1.222 -1.465 -22.808 1.00 96.75 137 PHE A O 1
ATOM 1063 N N . GLY A 1 138 ? 2.832 -2.039 -21.329 1.00 95.38 138 GLY A N 1
ATOM 1064 C CA . GLY A 1 138 ? 3.976 -1.733 -22.171 1.00 95.38 138 GLY A CA 1
ATOM 1065 C C . GLY A 1 138 ? 4.427 -2.963 -22.962 1.00 95.38 138 GLY A C 1
ATOM 1066 O O . GLY A 1 138 ? 3.691 -3.939 -23.115 1.00 95.38 138 GLY A O 1
ATOM 1067 N N . TYR A 1 139 ? 5.652 -2.901 -23.477 1.00 95.50 139 TYR A N 1
ATOM 1068 C CA . TYR A 1 139 ? 6.215 -3.930 -24.361 1.00 95.50 139 TYR A CA 1
ATOM 1069 C C . TYR A 1 139 ? 7.199 -4.875 -23.662 1.00 95.50 139 TYR A C 1
ATOM 1071 O O . TYR A 1 139 ? 7.683 -5.816 -24.285 1.00 95.50 139 TYR A O 1
ATOM 1079 N N . SER A 1 140 ? 7.524 -4.617 -22.394 1.00 96.75 140 SER A N 1
ATOM 1080 C CA . SER A 1 140 ? 8.516 -5.394 -21.652 1.00 96.75 140 SER A CA 1
ATOM 1081 C C . SER A 1 140 ? 7.877 -6.503 -20.828 1.00 96.75 140 SER A C 1
ATOM 1083 O O . SER A 1 140 ? 6.756 -6.378 -20.341 1.00 96.75 140 SER A O 1
ATOM 1085 N N . GLU A 1 141 ? 8.649 -7.559 -20.600 1.00 95.75 141 GLU A N 1
ATOM 1086 C CA . GLU A 1 141 ? 8.283 -8.652 -19.709 1.00 95.75 141 GLU A CA 1
ATOM 1087 C C . GLU A 1 141 ? 9.504 -9.074 -18.894 1.00 95.75 141 GLU A C 1
ATOM 1089 O O . GLU A 1 141 ? 10.606 -9.229 -19.427 1.00 95.75 141 GLU A O 1
ATOM 1094 N N . SER A 1 142 ? 9.319 -9.191 -17.582 1.00 97.25 142 SER A N 1
ATOM 1095 C CA . SER A 1 142 ? 10.356 -9.602 -16.641 1.00 97.25 142 SER A CA 1
ATOM 1096 C C . SER A 1 142 ? 10.189 -11.077 -16.310 1.00 97.25 142 SER A C 1
ATOM 1098 O O . SER A 1 142 ? 9.078 -11.590 -16.264 1.00 97.25 142 SER A O 1
ATOM 1100 N N . ARG A 1 143 ? 11.296 -11.757 -16.008 1.00 97.06 143 ARG A N 1
ATOM 1101 C CA . ARG A 1 143 ? 11.235 -13.126 -15.466 1.00 97.06 143 ARG A CA 1
ATOM 1102 C C . ARG A 1 143 ? 10.987 -13.163 -13.955 1.00 97.06 143 ARG A C 1
ATOM 1104 O O . ARG A 1 143 ? 10.861 -14.242 -13.399 1.00 97.06 143 ARG A O 1
ATOM 1111 N N . VAL A 1 144 ? 11.026 -12.004 -13.290 1.00 97.38 144 VAL A N 1
ATOM 1112 C CA . VAL A 1 144 ? 10.743 -11.875 -11.848 1.00 97.38 144 VAL A CA 1
ATOM 1113 C C . VAL A 1 144 ? 9.238 -11.928 -11.597 1.00 97.38 144 VAL A C 1
ATOM 1115 O O . VAL A 1 144 ? 8.799 -12.564 -10.648 1.00 97.38 144 VAL A O 1
ATOM 1118 N N . ALA A 1 145 ? 8.471 -11.257 -12.455 1.00 96.75 145 ALA A N 1
ATOM 1119 C CA . ALA A 1 145 ? 7.019 -11.288 -12.485 1.00 96.75 145 ALA A CA 1
ATOM 1120 C C . ALA A 1 145 ? 6.562 -10.947 -13.908 1.00 96.75 145 ALA A C 1
ATOM 1122 O O . ALA A 1 145 ? 7.076 -10.010 -14.532 1.00 96.75 145 ALA A O 1
ATOM 1123 N N . THR A 1 146 ? 5.593 -11.702 -14.405 1.00 96.56 146 THR A N 1
ATOM 1124 C CA . THR A 1 146 ? 4.891 -11.422 -15.659 1.00 96.56 146 THR A CA 1
ATOM 1125 C C . THR A 1 146 ? 4.098 -10.118 -15.543 1.00 96.56 146 THR A C 1
ATOM 1127 O O . THR A 1 146 ? 3.762 -9.665 -14.446 1.00 96.56 146 THR A O 1
ATOM 1130 N N . ARG A 1 147 ? 3.743 -9.498 -16.674 1.00 95.00 147 ARG A N 1
ATOM 1131 C CA . ARG A 1 147 ? 2.932 -8.260 -16.664 1.00 95.00 147 ARG A CA 1
ATOM 1132 C C . ARG A 1 147 ? 1.585 -8.428 -15.953 1.00 95.00 147 ARG A C 1
ATOM 1134 O O . ARG A 1 147 ? 1.106 -7.481 -15.331 1.00 95.00 147 ARG A O 1
ATOM 1141 N N . ASP A 1 148 ? 1.002 -9.624 -16.018 1.00 95.88 148 ASP A N 1
ATOM 1142 C CA . ASP A 1 148 ? -0.271 -9.927 -15.370 1.00 95.88 148 ASP A CA 1
ATOM 1143 C C . ASP A 1 148 ? -0.097 -10.020 -13.853 1.00 95.88 148 ASP A C 1
ATOM 1145 O O . ASP A 1 148 ? -0.889 -9.440 -13.115 1.00 95.88 148 ASP A O 1
ATOM 1149 N N . GLU A 1 149 ? 0.973 -10.654 -13.368 1.00 97.06 149 GLU A N 1
ATOM 1150 C CA . GLU A 1 149 ? 1.308 -10.687 -11.938 1.00 97.06 149 GLU A CA 1
ATOM 1151 C C . GLU A 1 149 ? 1.620 -9.291 -11.390 1.00 97.06 149 GLU A C 1
ATOM 1153 O O . GLU A 1 149 ? 1.146 -8.929 -10.308 1.00 97.06 1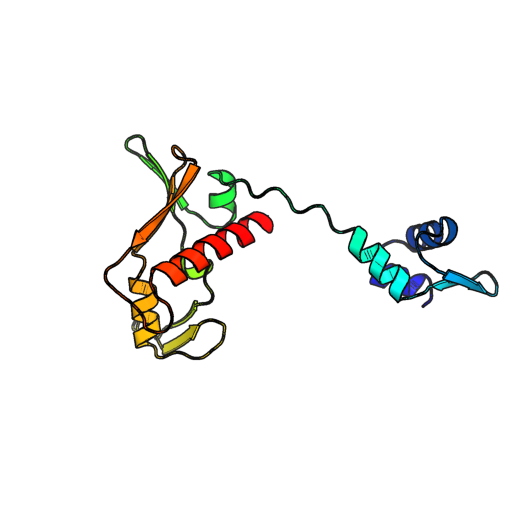49 GLU A O 1
ATOM 1158 N N . VAL A 1 150 ? 2.354 -8.466 -12.148 1.00 97.50 150 VAL A N 1
ATOM 1159 C CA . VAL A 1 150 ? 2.578 -7.056 -11.789 1.00 97.50 150 VAL A CA 1
ATOM 1160 C C . VAL A 1 150 ? 1.239 -6.328 -11.693 1.00 97.50 150 VAL A C 1
ATOM 1162 O O . VAL A 1 150 ? 0.989 -5.636 -10.707 1.00 97.50 150 VAL A O 1
ATOM 1165 N N . TRP A 1 151 ? 0.340 -6.523 -12.659 1.00 97.81 151 TRP A N 1
ATOM 1166 C CA . TRP A 1 151 ? -0.983 -5.906 -12.630 1.00 97.81 151 TRP A CA 1
ATOM 1167 C C . TRP A 1 151 ? -1.833 -6.358 -11.437 1.00 97.81 151 TRP A C 1
ATOM 1169 O O . TRP A 1 151 ? -2.415 -5.515 -10.755 1.00 97.81 151 TRP A O 1
ATOM 1179 N N . GLN A 1 152 ? -1.870 -7.655 -11.124 1.00 97.88 152 GLN A N 1
ATOM 1180 C CA . GLN A 1 152 ? -2.578 -8.149 -9.936 1.00 97.88 152 GLN A CA 1
ATOM 1181 C C . GLN A 1 152 ? -2.008 -7.545 -8.648 1.00 97.88 152 GLN A C 1
ATOM 1183 O O . GLN A 1 152 ? -2.762 -7.183 -7.742 1.00 97.88 152 GLN A O 1
ATOM 1188 N N . THR A 1 153 ? -0.688 -7.368 -8.593 1.00 97.50 153 THR A N 1
ATOM 1189 C CA . THR A 1 153 ? -0.011 -6.722 -7.466 1.00 97.50 153 THR A CA 1
ATOM 1190 C C . THR A 1 153 ? -0.416 -5.253 -7.341 1.00 97.50 153 THR A C 1
ATOM 1192 O O . THR A 1 153 ? -0.764 -4.818 -6.247 1.00 97.50 153 THR A O 1
ATOM 1195 N N . VAL A 1 154 ? -0.482 -4.510 -8.454 1.00 98.00 154 VAL A N 1
ATOM 1196 C CA . VAL A 1 154 ? -0.997 -3.128 -8.472 1.00 98.00 154 VAL A CA 1
ATOM 1197 C C . VAL A 1 154 ? -2.433 -3.077 -7.951 1.00 98.00 154 VAL A C 1
ATOM 1199 O O . VAL A 1 154 ? -2.741 -2.265 -7.083 1.00 98.00 154 VAL A O 1
ATOM 1202 N N . VAL A 1 155 ? -3.324 -3.942 -8.447 1.00 97.94 155 VAL A N 1
ATOM 1203 C CA . VAL A 1 155 ? -4.733 -3.976 -8.014 1.00 97.94 155 VAL A CA 1
ATOM 1204 C C . VAL A 1 155 ? -4.834 -4.239 -6.510 1.00 97.94 155 VAL A C 1
ATOM 1206 O O . VAL A 1 155 ? -5.598 -3.561 -5.816 1.00 97.94 155 VAL A O 1
ATOM 1209 N N . ALA A 1 156 ? -4.049 -5.187 -5.992 1.00 97.25 156 ALA A N 1
ATOM 1210 C CA . ALA A 1 156 ? -3.996 -5.496 -4.568 1.00 97.25 156 ALA A CA 1
ATOM 1211 C C . ALA A 1 156 ? -3.464 -4.313 -3.739 1.00 97.25 156 ALA A C 1
ATOM 1213 O O . ALA A 1 156 ? -4.072 -3.965 -2.724 1.00 97.25 156 ALA A O 1
ATOM 1214 N N . GLY A 1 157 ? -2.389 -3.664 -4.192 1.00 97.31 157 GLY A N 1
ATOM 1215 C CA . GLY A 1 157 ? -1.797 -2.497 -3.539 1.00 97.31 157 GLY A CA 1
ATOM 1216 C C . GLY A 1 157 ? -2.737 -1.293 -3.509 1.00 97.31 157 GLY A C 1
ATOM 1217 O O . GLY A 1 157 ? -2.925 -0.687 -2.457 1.00 97.31 157 GLY A O 1
ATOM 1218 N N . VAL A 1 158 ? -3.421 -0.999 -4.618 1.00 97.56 158 VAL A N 1
ATOM 1219 C CA . VAL A 1 158 ? -4.447 0.057 -4.683 1.00 97.56 158 VAL A CA 1
ATOM 1220 C C . VAL A 1 158 ? -5.599 -0.248 -3.726 1.00 97.56 158 VAL A C 1
ATOM 1222 O O . VAL A 1 158 ? -6.027 0.625 -2.972 1.00 97.56 158 VAL A O 1
ATOM 1225 N N . ARG A 1 159 ? -6.083 -1.497 -3.697 1.00 96.38 159 ARG A N 1
ATOM 1226 C CA . ARG A 1 159 ? -7.141 -1.915 -2.765 1.00 96.38 159 ARG A CA 1
ATOM 1227 C C . ARG A 1 159 ? -6.716 -1.720 -1.307 1.00 96.38 159 ARG A C 1
ATOM 1229 O O . ARG A 1 159 ? -7.515 -1.246 -0.502 1.00 96.38 159 ARG A O 1
ATOM 1236 N N . ALA A 1 160 ? -5.479 -2.087 -0.973 1.00 94.81 160 ALA A N 1
ATOM 1237 C CA . ALA A 1 160 ? -4.920 -1.924 0.365 1.00 94.81 160 ALA A CA 1
ATOM 1238 C C . ALA A 1 160 ? -4.765 -0.445 0.748 1.00 94.81 160 ALA A C 1
ATOM 1240 O O . ALA A 1 160 ? -5.133 -0.070 1.858 1.00 94.81 160 ALA A O 1
ATOM 1241 N N . ALA A 1 161 ? -4.302 0.399 -0.178 1.00 95.56 161 ALA A N 1
ATOM 1242 C CA . ALA A 1 161 ? -4.174 1.835 0.045 1.00 95.56 161 ALA A CA 1
ATOM 1243 C C . ALA A 1 161 ? -5.533 2.498 0.318 1.00 95.56 161 ALA A C 1
ATOM 1245 O O . ALA A 1 161 ? -5.652 3.279 1.256 1.00 95.56 161 ALA A O 1
ATOM 1246 N N . ILE A 1 162 ? -6.581 2.136 -0.433 1.00 95.31 162 ILE A N 1
ATOM 1247 C CA . ILE A 1 162 ? -7.943 2.650 -0.197 1.00 95.31 162 ILE A CA 1
ATOM 1248 C C . ILE A 1 162 ? -8.481 2.178 1.158 1.00 95.31 162 ILE A C 1
ATOM 1250 O O . ILE A 1 162 ? -9.102 2.956 1.875 1.00 95.31 162 ILE A O 1
ATOM 1254 N N . ALA A 1 163 ? -8.238 0.918 1.529 1.00 91.62 163 ALA A N 1
ATOM 1255 C CA . ALA A 1 163 ? -8.660 0.381 2.823 1.00 91.62 163 ALA A CA 1
ATOM 1256 C C . ALA A 1 163 ? -7.958 1.053 4.021 1.00 91.62 163 ALA A C 1
ATOM 1258 O O . ALA A 1 163 ? -8.446 0.941 5.146 1.00 91.62 163 ALA A O 1
ATOM 1259 N N . ALA A 1 164 ? -6.820 1.718 3.788 1.00 90.38 164 ALA A N 1
ATOM 1260 C CA . ALA A 1 164 ? -6.038 2.417 4.803 1.00 90.38 164 ALA A CA 1
ATOM 1261 C C . ALA A 1 164 ? -6.408 3.906 4.976 1.00 90.38 164 ALA A C 1
ATOM 1263 O O . ALA A 1 164 ? -5.896 4.533 5.906 1.00 90.38 164 ALA A O 1
ATOM 1264 N N . LEU A 1 165 ? -7.277 4.464 4.120 1.00 88.69 165 LEU A N 1
ATOM 1265 C CA . LEU A 1 165 ? -7.831 5.821 4.266 1.00 88.69 165 LEU A CA 1
ATOM 1266 C C . LEU A 1 165 ? -8.730 5.932 5.502 1.00 88.69 165 LEU A C 1
ATOM 1268 O O . LEU A 1 165 ? -8.808 7.009 6.132 1.00 88.69 165 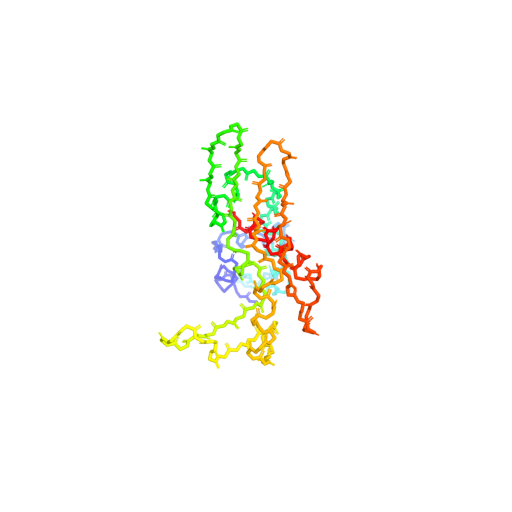LEU A O 1
#